Protein AF-A0A321LBP9-F1 (afdb_monomer_lite)

Sequence (50 aa):
MERRVWTRHLSKRGTFHELYHRGQIALTLKQAGHPLDKKIAYGQWEWGVR

Secondary structure (DSSP, 8-state):
------------SHHHHHHHHHHHHHHHHHHTT-PPPHHHHHHTT-SS--

Radius of gyration: 17.81 Å; chains: 1; bounding box: 43×31×40 Å

Structure (mmCIF, N/CA/C/O backbone):
data_AF-A0A321LBP9-F1
#
_entry.id   AF-A0A321LBP9-F1
#
loop_
_atom_site.group_PDB
_atom_site.id
_atom_site.type_symbol
_atom_site.label_atom_id
_atom_site.label_alt_id
_atom_site.label_comp_id
_atom_site.label_asym_id
_atom_site.label_entity_id
_atom_site.label_seq_id
_atom_site.pdbx_PDB_ins_code
_atom_site.Cartn_x
_atom_site.Cartn_y
_atom_site.Cartn_z
_atom_site.occupancy
_atom_site.B_iso_or_equiv
_atom_site.auth_seq_id
_atom_site.auth_comp_id
_atom_site.auth_asym_id
_atom_site.auth_atom_id
_atom_site.pdbx_PDB_model_num
ATOM 1 N N . MET A 1 1 ? 33.793 -20.826 -34.047 1.00 40.28 1 MET A N 1
ATOM 2 C CA . MET A 1 1 ? 33.102 -19.518 -33.969 1.00 40.28 1 MET A CA 1
ATOM 3 C C . MET A 1 1 ? 31.874 -19.680 -33.087 1.00 40.28 1 MET A C 1
ATOM 5 O O . MET A 1 1 ? 30.855 -20.176 -33.545 1.00 40.28 1 MET A O 1
ATOM 9 N N . GLU A 1 2 ? 32.001 -19.352 -31.805 1.00 43.75 2 GLU A N 1
ATOM 10 C CA . GLU A 1 2 ? 30.987 -19.608 -30.776 1.00 43.75 2 GLU A CA 1
ATOM 11 C C . GLU A 1 2 ? 30.210 -18.309 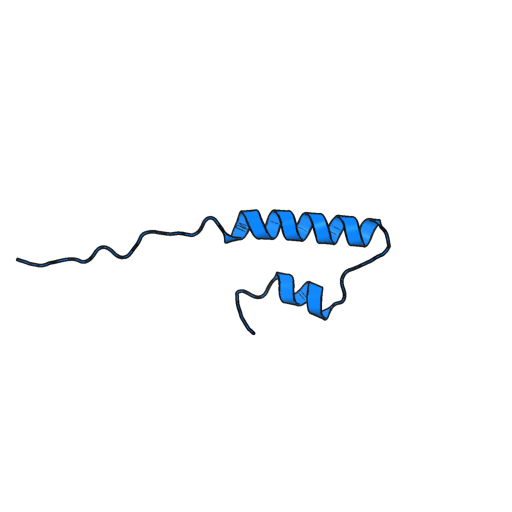-30.502 1.00 43.75 2 GLU A C 1
ATOM 13 O O . GLU A 1 2 ? 30.772 -17.325 -30.019 1.00 43.75 2 GLU A O 1
ATOM 18 N N . ARG A 1 3 ? 28.928 -18.257 -30.884 1.00 48.31 3 ARG A N 1
ATOM 19 C CA . ARG A 1 3 ? 28.069 -17.084 -30.658 1.00 48.31 3 ARG A CA 1
ATOM 20 C C . ARG A 1 3 ? 27.449 -17.164 -29.263 1.00 48.31 3 ARG A C 1
ATOM 22 O O . ARG A 1 3 ? 26.409 -17.791 -29.087 1.00 48.31 3 ARG A O 1
ATOM 29 N N . ARG A 1 4 ? 28.064 -16.498 -28.281 1.00 53.06 4 ARG A N 1
ATOM 30 C CA . ARG A 1 4 ? 27.427 -16.215 -26.985 1.00 53.06 4 ARG A CA 1
ATOM 31 C C . ARG A 1 4 ? 26.461 -15.040 -27.131 1.00 53.06 4 ARG A C 1
ATOM 33 O O . ARG A 1 4 ? 26.871 -13.891 -27.278 1.00 53.06 4 ARG A O 1
ATOM 40 N N . VAL A 1 5 ? 25.170 -15.360 -27.109 1.00 56.16 5 VAL A N 1
ATOM 41 C CA . VAL A 1 5 ? 24.062 -14.404 -27.048 1.00 56.16 5 VAL A CA 1
ATOM 42 C C . VAL A 1 5 ? 24.018 -13.838 -25.632 1.00 56.16 5 VAL A C 1
ATOM 44 O O . VAL A 1 5 ? 23.599 -14.511 -24.695 1.00 56.16 5 VAL A O 1
ATOM 47 N N . TRP A 1 6 ? 24.492 -12.605 -25.464 1.00 48.66 6 TRP A N 1
ATOM 48 C CA . TRP A 1 6 ? 24.350 -11.879 -24.209 1.00 48.66 6 TRP A CA 1
ATOM 49 C C . TRP A 1 6 ? 22.883 -11.498 -24.025 1.00 48.66 6 TRP A C 1
ATOM 51 O O . TRP A 1 6 ? 22.339 -10.629 -24.704 1.00 48.66 6 TRP A O 1
ATOM 61 N N . THR A 1 7 ? 22.236 -12.200 -23.105 1.00 53.56 7 THR A N 1
ATOM 62 C CA . THR A 1 7 ? 20.907 -11.905 -22.584 1.00 53.56 7 THR A CA 1
ATOM 63 C C . THR A 1 7 ? 20.787 -10.428 -22.199 1.00 53.56 7 THR A C 1
ATOM 65 O O . THR A 1 7 ? 21.620 -9.901 -21.453 1.00 53.56 7 THR A O 1
ATOM 68 N N . ARG A 1 8 ? 19.728 -9.782 -22.712 1.00 54.97 8 ARG A N 1
ATOM 69 C CA . ARG A 1 8 ? 19.236 -8.443 -22.347 1.00 54.97 8 ARG A CA 1
ATOM 70 C C . ARG A 1 8 ? 19.477 -8.15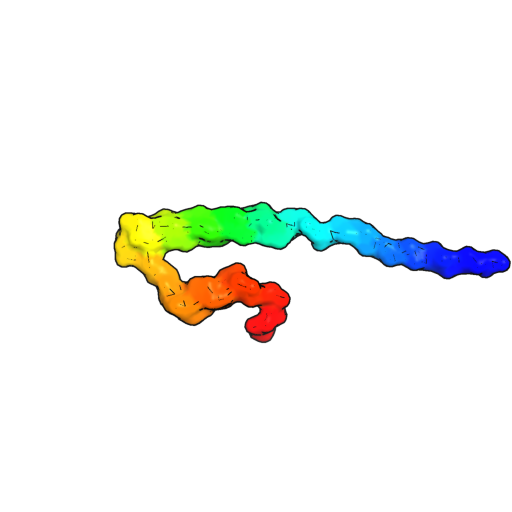5 -20.863 1.00 54.97 8 ARG A C 1
ATOM 72 O O . ARG A 1 8 ? 18.815 -8.717 -19.993 1.00 54.97 8 ARG A O 1
ATOM 79 N N . HIS A 1 9 ? 20.416 -7.261 -20.585 1.00 56.47 9 HIS A N 1
ATOM 80 C CA . HIS A 1 9 ? 20.669 -6.784 -19.238 1.00 56.47 9 HIS A CA 1
ATOM 81 C C . HIS A 1 9 ? 19.551 -5.823 -18.810 1.00 56.47 9 HIS A C 1
ATOM 83 O O . HIS A 1 9 ? 19.440 -4.703 -19.295 1.00 56.47 9 HIS A O 1
ATOM 89 N N . LEU A 1 10 ? 18.734 -6.312 -17.875 1.00 55.75 10 LEU A N 1
ATOM 90 C CA . LEU A 1 10 ? 18.190 -5.567 -16.738 1.00 55.75 10 LEU A CA 1
ATOM 91 C C . LEU A 1 10 ? 17.398 -4.280 -17.049 1.00 55.75 10 LEU A C 1
ATOM 93 O O . LEU A 1 10 ? 17.822 -3.176 -16.715 1.00 55.75 10 LEU A O 1
ATOM 97 N N . SER A 1 11 ? 16.145 -4.429 -17.487 1.00 47.06 11 SER A N 1
ATOM 98 C CA . SER A 1 11 ? 15.108 -3.465 -17.085 1.00 47.06 11 SER A CA 1
ATOM 99 C C . SER A 1 11 ? 14.631 -3.817 -15.669 1.00 47.06 11 SER A C 1
ATOM 101 O O . SER A 1 11 ? 13.633 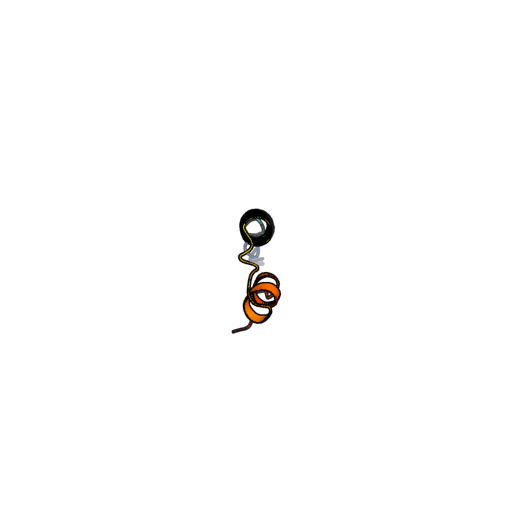-4.506 -15.489 1.00 47.06 11 SER A O 1
ATOM 103 N N . LYS A 1 12 ? 15.396 -3.430 -14.640 1.00 53.88 12 LYS A N 1
ATOM 104 C CA . LYS A 1 12 ? 15.032 -3.633 -13.218 1.00 53.88 12 LYS A CA 1
ATOM 105 C C . LYS A 1 12 ? 14.928 -2.320 -12.428 1.00 53.88 12 LYS A C 1
ATOM 107 O O . LYS A 1 12 ? 15.175 -2.299 -11.230 1.00 53.88 12 LYS A O 1
ATOM 112 N N . ARG A 1 13 ? 14.570 -1.210 -13.086 1.00 48.25 13 ARG A N 1
ATOM 113 C CA . ARG A 1 13 ? 14.297 0.085 -12.418 1.00 48.25 13 ARG A CA 1
ATOM 114 C C . ARG A 1 13 ? 12.813 0.463 -12.342 1.00 48.25 13 ARG A C 1
ATOM 116 O O . ARG A 1 13 ? 12.493 1.467 -11.721 1.00 48.25 13 ARG A O 1
ATOM 123 N N . GLY A 1 14 ? 11.916 -0.345 -12.912 1.00 56.84 14 GLY A N 1
ATOM 124 C CA . GLY A 1 14 ? 10.466 -0.121 -12.813 1.00 56.84 14 GLY A CA 1
ATOM 125 C C . GLY A 1 14 ? 9.881 -0.457 -11.439 1.00 56.84 14 GLY A C 1
ATOM 126 O O . GLY A 1 14 ? 8.869 0.098 -11.047 1.00 56.84 14 GLY A O 1
ATOM 127 N N . THR A 1 15 ? 10.543 -1.309 -10.658 1.00 68.88 15 THR A N 1
ATOM 128 C CA . THR A 1 15 ? 9.926 -1.929 -9.481 1.00 68.88 15 THR A CA 1
ATOM 129 C C . THR A 1 15 ? 9.937 -1.044 -8.232 1.00 68.88 15 THR A C 1
ATOM 131 O O . THR A 1 15 ? 8.924 -0.952 -7.553 1.00 68.88 15 THR A O 1
ATOM 134 N N . PHE A 1 16 ? 11.042 -0.355 -7.919 1.00 75.38 16 PHE A N 1
ATOM 135 C CA . PHE A 1 16 ? 11.123 0.452 -6.688 1.00 75.38 16 PHE A CA 1
ATOM 136 C C . PHE A 1 16 ? 10.474 1.831 -6.839 1.00 75.38 16 PHE A C 1
ATOM 138 O O . PHE A 1 16 ? 9.792 2.304 -5.935 1.00 75.38 16 PHE A O 1
ATOM 145 N N . HIS A 1 17 ? 10.663 2.470 -7.997 1.00 85.44 17 HIS A N 1
ATOM 146 C CA . HIS A 1 17 ? 10.107 3.796 -8.265 1.00 85.44 17 HIS A CA 1
ATOM 147 C C . HIS A 1 17 ? 8.573 3.767 -8.287 1.00 85.44 17 HIS A C 1
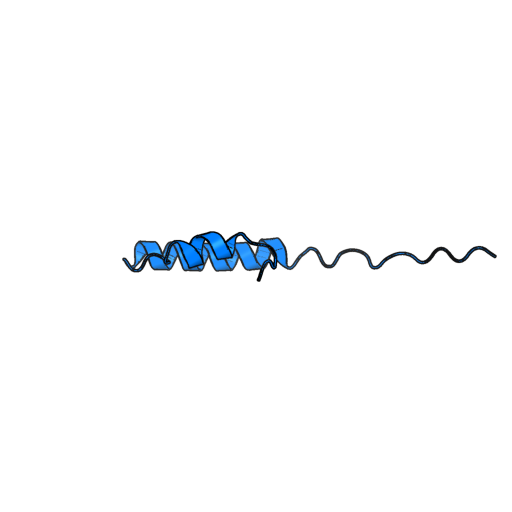ATOM 149 O O . HIS A 1 17 ? 7.928 4.617 -7.683 1.00 85.44 17 HIS A O 1
ATOM 155 N N . GLU A 1 18 ? 7.983 2.754 -8.922 1.00 82.50 18 GLU A N 1
ATOM 156 C CA . GLU A 1 18 ? 6.531 2.598 -8.989 1.00 82.50 18 GLU A CA 1
ATOM 157 C C . GLU A 1 18 ? 5.917 2.243 -7.624 1.00 82.50 18 GLU A C 1
ATOM 159 O O . GLU A 1 18 ? 4.902 2.824 -7.238 1.00 82.50 18 GLU A O 1
ATOM 164 N N . LEU A 1 19 ? 6.555 1.357 -6.849 1.00 83.19 19 LEU A N 1
ATOM 165 C CA . LEU A 1 19 ? 6.114 1.031 -5.488 1.00 83.19 19 LEU A CA 1
ATOM 166 C C . LEU A 1 19 ? 6.212 2.218 -4.529 1.00 83.19 19 LEU A C 1
ATOM 168 O O . LEU A 1 19 ? 5.331 2.391 -3.689 1.00 83.19 19 LEU A O 1
ATOM 172 N N . TYR A 1 20 ? 7.253 3.045 -4.658 1.00 86.75 20 TYR A N 1
ATOM 173 C CA . TYR A 1 20 ? 7.407 4.251 -3.849 1.00 86.75 20 TYR A CA 1
ATOM 174 C C . TYR A 1 20 ? 6.206 5.188 -4.027 1.00 86.75 20 TYR A C 1
ATOM 176 O O . TYR A 1 20 ? 5.582 5.595 -3.045 1.00 86.75 20 TYR A O 1
ATOM 184 N N . HIS A 1 21 ? 5.822 5.457 -5.277 1.00 90.62 21 HIS A N 1
ATOM 185 C CA . HIS A 1 21 ? 4.658 6.294 -5.583 1.00 90.62 21 HIS A CA 1
ATOM 186 C C . HIS A 1 21 ? 3.344 5.651 -5.137 1.00 90.62 21 HIS A C 1
ATOM 188 O O . HIS A 1 21 ? 2.510 6.315 -4.521 1.00 90.62 21 HIS A O 1
ATOM 194 N N . ARG A 1 22 ? 3.168 4.345 -5.368 1.00 89.12 22 ARG A N 1
ATOM 195 C CA . ARG A 1 22 ? 1.990 3.598 -4.892 1.00 89.12 22 ARG A CA 1
ATOM 196 C C . ARG A 1 22 ? 1.853 3.648 -3.363 1.00 89.12 22 ARG A C 1
ATOM 198 O O . ARG A 1 22 ? 0.749 3.828 -2.849 1.00 89.12 22 ARG A O 1
ATOM 205 N N . GLY A 1 23 ? 2.966 3.556 -2.636 1.00 90.69 23 GLY A N 1
ATOM 206 C CA . GLY A 1 23 ? 3.006 3.671 -1.177 1.00 90.69 23 GLY A CA 1
ATOM 207 C C . GLY A 1 23 ? 2.641 5.068 -0.671 1.00 90.69 23 GLY A C 1
ATOM 208 O O . GLY A 1 23 ? 1.875 5.185 0.287 1.00 90.69 23 GLY A O 1
ATOM 209 N N . GLN A 1 24 ? 3.123 6.123 -1.337 1.00 93.94 24 GLN A N 1
ATOM 210 C CA . GLN A 1 24 ? 2.740 7.507 -1.025 1.00 93.94 24 GLN A CA 1
ATOM 211 C C . GLN A 1 24 ? 1.222 7.706 -1.144 1.00 93.94 24 GLN A C 1
ATOM 213 O O . GLN A 1 24 ? 0.594 8.216 -0.219 1.00 93.94 24 GLN A O 1
ATOM 218 N N . ILE A 1 25 ? 0.612 7.210 -2.225 1.00 93.00 25 ILE A N 1
ATOM 219 C CA . ILE A 1 25 ? -0.839 7.309 -2.451 1.00 93.00 25 ILE A CA 1
ATOM 220 C C . ILE A 1 25 ? -1.625 6.579 -1.353 1.00 93.00 25 ILE A C 1
ATOM 222 O O . ILE A 1 25 ? -2.578 7.129 -0.798 1.00 93.00 25 ILE A O 1
ATOM 226 N N . ALA A 1 26 ? -1.215 5.358 -0.996 1.00 93.00 26 ALA A N 1
ATOM 227 C CA . ALA A 1 26 ? -1.863 4.589 0.065 1.00 93.00 26 ALA A CA 1
ATOM 228 C C . ALA A 1 26 ? -1.804 5.302 1.429 1.00 93.00 26 ALA A C 1
ATOM 230 O O . ALA A 1 26 ? -2.775 5.268 2.192 1.00 93.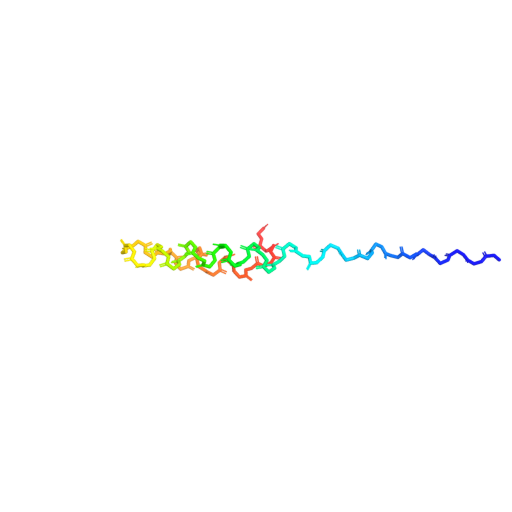00 26 ALA A O 1
ATOM 231 N N . LEU A 1 27 ? -0.684 5.965 1.734 1.00 94.44 27 LEU A N 1
ATOM 232 C CA . LEU A 1 27 ? -0.515 6.718 2.975 1.00 94.44 27 LEU A CA 1
ATOM 233 C C . LEU A 1 27 ? -1.430 7.944 3.022 1.00 94.44 27 LEU A C 1
ATOM 235 O O . LEU A 1 27 ? -2.127 8.137 4.019 1.00 94.44 27 LEU A O 1
ATOM 239 N N . THR A 1 28 ? -1.472 8.730 1.945 1.00 96.75 28 THR A N 1
ATOM 240 C CA . THR A 1 28 ? -2.354 9.900 1.840 1.00 96.75 28 THR A CA 1
ATOM 241 C C . THR A 1 28 ? -3.819 9.503 1.994 1.00 96.75 28 THR A C 1
ATOM 243 O O . THR A 1 28 ? -4.550 10.125 2.761 1.00 96.75 28 THR A O 1
ATOM 246 N N . LEU A 1 29 ? -4.240 8.422 1.338 1.00 94.81 29 LEU A N 1
ATOM 247 C CA . LEU A 1 29 ? -5.599 7.890 1.447 1.00 94.81 29 LEU A CA 1
ATOM 248 C C . LEU A 1 29 ? -5.955 7.485 2.883 1.00 94.81 29 LEU A C 1
ATOM 250 O O . LEU A 1 29 ? -7.028 7.826 3.383 1.00 94.81 29 LEU A O 1
ATOM 254 N N . LYS A 1 30 ? -5.027 6.829 3.589 1.00 94.25 30 LYS A N 1
ATOM 255 C CA . LYS A 1 30 ? -5.202 6.495 5.008 1.00 94.25 30 LYS A CA 1
ATOM 256 C C . LYS A 1 30 ? -5.340 7.749 5.876 1.00 94.25 30 LYS A C 1
ATOM 258 O O . LYS A 1 30 ? -6.207 7.786 6.744 1.00 94.25 30 LYS A O 1
ATOM 263 N N . GLN A 1 31 ? -4.502 8.759 5.649 1.00 97.12 31 GLN A N 1
ATOM 264 C CA . GLN A 1 31 ? -4.546 10.024 6.391 1.00 97.12 31 GLN A CA 1
ATOM 265 C C . GLN A 1 31 ? -5.833 10.816 6.117 1.00 97.12 31 GLN A C 1
ATOM 267 O O . GLN A 1 31 ? -6.347 11.463 7.022 1.00 97.12 31 GLN A O 1
ATOM 272 N N . ALA A 1 32 ? -6.389 10.712 4.908 1.00 97.19 32 ALA A N 1
ATOM 273 C CA . ALA A 1 32 ? -7.655 11.333 4.523 1.00 97.19 32 ALA A CA 1
ATOM 274 C C . ALA A 1 32 ? -8.906 10.582 5.029 1.00 97.19 32 ALA A C 1
ATOM 276 O O . ALA A 1 32 ? -10.021 10.985 4.715 1.00 97.19 32 ALA A O 1
ATOM 277 N N . GLY A 1 33 ? -8.753 9.483 5.780 1.00 96.69 33 GLY A N 1
ATOM 278 C CA . GLY A 1 33 ? -9.882 8.681 6.270 1.00 96.69 33 GLY A CA 1
ATOM 279 C C . GLY A 1 33 ? -10.497 7.738 5.227 1.00 96.69 33 GLY A C 1
ATOM 280 O O . GLY A 1 33 ? -11.537 7.137 5.486 1.00 96.69 33 GLY A O 1
ATOM 281 N N . HIS A 1 34 ? -9.843 7.556 4.077 1.00 95.25 34 HIS A N 1
ATOM 282 C CA . HIS A 1 34 ? -10.271 6.674 2.988 1.00 95.25 34 HIS A CA 1
ATOM 283 C C . HIS A 1 34 ? -9.254 5.545 2.765 1.00 95.25 34 HIS A C 1
ATOM 285 O O . HIS A 1 34 ? -8.587 5.511 1.732 1.00 95.25 34 HIS A O 1
ATOM 291 N N . PRO A 1 35 ? -9.068 4.623 3.727 1.00 92.69 35 PRO A N 1
ATOM 292 C CA . PRO A 1 35 ? -8.076 3.564 3.587 1.00 92.69 35 PRO A CA 1
ATOM 293 C C . PRO A 1 35 ? -8.387 2.662 2.385 1.00 92.69 35 PRO A C 1
ATOM 295 O O . PRO A 1 35 ? -9.547 2.392 2.076 1.00 92.69 35 PRO A O 1
ATOM 298 N N . LEU A 1 36 ? -7.337 2.157 1.730 1.00 90.00 36 LEU A N 1
ATOM 299 C CA . LEU A 1 36 ? -7.485 1.156 0.674 1.00 90.00 36 LEU A CA 1
ATOM 300 C C . LEU A 1 36 ? -8.179 -0.099 1.216 1.00 90.00 36 LEU A C 1
ATOM 302 O O . LEU A 1 36 ? -7.857 -0.573 2.308 1.00 90.00 36 LEU A O 1
ATOM 306 N N . ASP A 1 37 ? -9.083 -0.671 0.417 1.00 91.00 37 ASP A N 1
ATOM 307 C CA . ASP A 1 37 ? -9.655 -1.983 0.709 1.00 91.00 37 ASP A CA 1
ATOM 308 C C . ASP A 1 37 ? -8.544 -3.038 0.819 1.00 91.00 37 ASP A C 1
ATOM 310 O O . ASP A 1 37 ? -7.546 -2.991 0.091 1.00 91.00 37 ASP A O 1
ATOM 314 N N . LYS A 1 38 ? -8.716 -4.018 1.712 1.00 84.31 38 LYS A N 1
ATOM 315 C CA . LYS A 1 38 ? -7.691 -5.035 1.988 1.00 84.31 38 LYS A CA 1
ATOM 316 C C . LYS A 1 38 ? -7.267 -5.780 0.723 1.00 84.31 38 LYS A C 1
ATOM 318 O O . LYS A 1 38 ? -6.075 -6.012 0.538 1.00 84.31 38 LYS A O 1
ATOM 323 N N . LYS A 1 39 ? -8.202 -6.098 -0.179 1.00 85.88 39 LYS A N 1
ATOM 324 C CA . LYS A 1 39 ? -7.897 -6.770 -1.453 1.00 85.88 39 LYS A CA 1
ATOM 325 C C . LYS A 1 39 ? -6.953 -5.935 -2.316 1.00 85.88 39 LYS A C 1
ATOM 327 O O . LYS A 1 39 ? -6.026 -6.471 -2.917 1.00 85.88 39 LYS A O 1
ATOM 332 N N . ILE A 1 40 ? -7.177 -4.623 -2.355 1.00 84.69 40 ILE A N 1
ATOM 333 C CA . ILE A 1 40 ? -6.349 -3.676 -3.108 1.00 84.69 40 ILE A CA 1
ATOM 334 C C . ILE A 1 40 ? -4.994 -3.490 -2.427 1.00 84.69 40 ILE A C 1
ATOM 336 O O . ILE A 1 40 ? -3.973 -3.485 -3.110 1.00 84.69 40 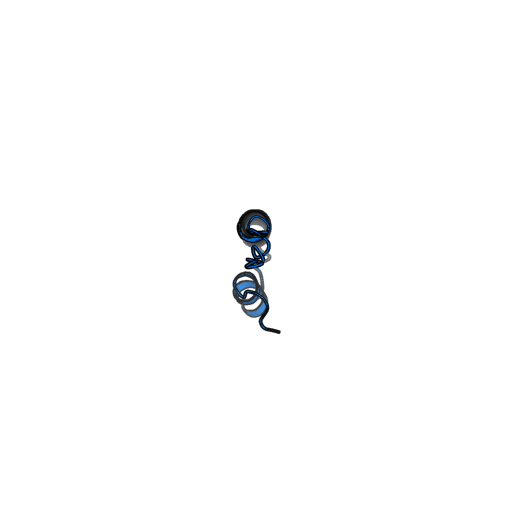ILE A O 1
ATOM 340 N N . ALA A 1 41 ? -4.969 -3.400 -1.096 1.00 84.25 41 ALA A N 1
ATOM 341 C CA . ALA A 1 41 ? -3.741 -3.276 -0.318 1.00 84.25 41 ALA A CA 1
ATOM 342 C C . ALA A 1 41 ? -2.807 -4.484 -0.502 1.00 84.25 41 ALA A C 1
ATOM 344 O O . ALA A 1 41 ? -1.607 -4.286 -0.666 1.00 84.25 41 ALA A O 1
ATOM 345 N N . TYR A 1 42 ? -3.334 -5.714 -0.535 1.00 79.12 42 TYR A N 1
ATOM 346 C CA . TYR A 1 42 ? -2.533 -6.907 -0.840 1.00 79.12 42 TYR A CA 1
ATOM 347 C C . TYR A 1 42 ? -2.069 -6.933 -2.302 1.00 79.12 42 TYR A C 1
ATOM 349 O O . TYR A 1 42 ? -0.904 -7.218 -2.563 1.00 79.12 42 TYR A O 1
ATOM 357 N N . GLY A 1 43 ? -2.932 -6.533 -3.243 1.00 78.50 43 GLY A N 1
ATOM 358 C CA . GLY A 1 43 ? -2.594 -6.464 -4.669 1.00 78.50 43 GLY A CA 1
ATOM 359 C C . GLY A 1 43 ? -1.469 -5.478 -5.015 1.00 78.50 43 GLY A C 1
ATOM 360 O O . GLY A 1 43 ? -0.831 -5.637 -6.050 1.00 78.50 43 GLY A O 1
ATOM 361 N N . GLN A 1 44 ? -1.171 -4.496 -4.152 1.00 74.94 44 GLN A N 1
ATOM 362 C CA . GLN A 1 44 ? -0.009 -3.611 -4.329 1.00 74.94 44 GLN A CA 1
ATOM 363 C C . GLN A 1 44 ? 1.335 -4.350 -4.246 1.00 74.94 44 GLN A C 1
ATOM 365 O O . GLN A 1 44 ? 2.319 -3.868 -4.804 1.00 74.94 44 GLN A O 1
ATOM 370 N N . TRP A 1 45 ? 1.373 -5.505 -3.576 1.00 72.19 45 TRP A N 1
ATOM 371 C CA . TRP A 1 45 ? 2.585 -6.297 -3.345 1.00 72.19 45 TRP A CA 1
ATOM 372 C C . TRP A 1 45 ? 2.742 -7.473 -4.314 1.00 72.19 45 TRP A C 1
ATOM 374 O O . TRP A 1 45 ? 3.785 -8.127 -4.315 1.00 72.19 45 TRP A O 1
ATOM 384 N N . GLU A 1 46 ? 1.727 -7.756 -5.135 1.00 65.75 46 GLU A N 1
ATOM 385 C CA . GLU A 1 46 ? 1.737 -8.904 -6.038 1.00 65.75 46 GLU A CA 1
ATOM 386 C C . GLU A 1 46 ? 2.328 -8.544 -7.406 1.00 65.75 46 GLU A C 1
ATOM 388 O O . GLU A 1 46 ? 1.820 -7.709 -8.156 1.00 65.75 46 GLU A O 1
ATOM 393 N N . TRP A 1 47 ? 3.426 -9.216 -7.746 1.00 64.31 47 TRP A N 1
ATOM 394 C CA . TRP A 1 47 ? 4.202 -9.013 -8.969 1.00 64.31 47 TRP A CA 1
ATOM 395 C C . TRP A 1 47 ? 3.600 -9.752 -10.174 1.00 64.31 47 TRP A C 1
ATOM 397 O O . TRP A 1 47 ? 4.239 -10.628 -10.751 1.00 64.31 47 TRP A O 1
ATOM 407 N N . GLY A 1 48 ? 2.377 -9.391 -10.572 1.00 54.91 48 GLY A N 1
ATOM 408 C CA . GLY A 1 48 ? 1.771 -9.885 -11.816 1.00 54.91 48 GLY A CA 1
ATOM 409 C C . GLY A 1 48 ? 0.995 -11.199 -11.702 1.00 54.91 48 GLY A C 1
ATOM 410 O O . GLY A 1 48 ? 0.930 -11.944 -12.674 1.00 54.91 48 GLY A O 1
ATOM 411 N N . VAL A 1 49 ? 0.386 -11.484 -10.549 1.00 55.31 49 VAL A N 1
ATOM 412 C CA . VAL A 1 49 ? -0.564 -12.600 -10.423 1.00 55.31 49 VAL A CA 1
ATOM 413 C C . VAL A 1 49 ? -1.991 -12.065 -10.507 1.00 55.31 49 VAL A C 1
ATOM 415 O O . VAL A 1 49 ? -2.617 -11.816 -9.482 1.00 55.31 49 VAL A O 1
ATOM 418 N N . ARG A 1 50 ? -2.493 -11.872 -11.733 1.00 55.94 50 ARG A N 1
ATOM 419 C CA . ARG A 1 50 ? -3.910 -12.042 -12.107 1.00 55.94 50 ARG A CA 1
ATOM 420 C C . ARG A 1 50 ? -3.999 -12.430 -13.574 1.00 55.94 50 ARG A C 1
ATOM 422 O O . ARG A 1 50 ? -3.373 -11.721 -14.390 1.00 55.94 50 ARG A O 1
#

pLDDT: mean 74.6, std 18.12, range [40.28, 97.19]

Foldseek 3Di:
DDDDDPPDPDPPPPLPVVLVVVVVVQVVCVVVVNHDDPVVVVVSPDDDDD